Protein AF-A0A1I7SD93-F1 (afdb_monomer_lite)

Foldseek 3Di:
DFAAALCVVLPPPDQKDKDFLVSLVVVVVVPSVRVQVVFQVLQVQQCVVVVHPGGPTHSCNRNVDPFRFKMKMWGWDDDPGHIGTFKIWIKGFDFDFDAAPVRATATDGAIEGDTMDGVVPPVVSVVVRVVVVQVPDPQHPPRHDDRDDDGDGDDQDDCPDPVNVVCCVRSVPDDPD

Radius of gyration: 19.24 Å; chains: 1; bounding box: 48×37×50 Å

Organism: Bursaphelenchus xylophilus (NCBI:txid6326)

Sequence (177 aa):
MQVADEILLTLKDSPIQIFDRTRFNWILPRKNPGFEQLVNQLGVLAAKNKNLRKPLTSMTKFIDSNDENQKIFISWENGENGVIVHGFIKTSKKKLYLRDKNGLPYIENPVCFMDHFFVNGNQEKAIELIDFILQRSTDQVSDLIHSNIRADPIKRAGPDTPQGRKFTRDFGHQSIW

Secondary structure (DSSP, 8-state):
-EE-GGGTTTS-SSSEEEEEHHHHHHHGGGT-HHHHHHHHHHHHHHHHHTT-SS-S--HHHHHT---TT-EEEEEEEEETTEEEEEEEEEEEE--EEEE-TTS-EEEE--EEEEEEEEGGG-HHHHHHHHHHHHHH-SS-TTTTT-S---PPPP----TTSHHHHHHHHHHH-----

InterPro domains:
  IPR007965 Gcn5-related N-acetyltransferase (GNAT) domain, ATAT-type [PF05301] (31-140)
  IPR007965 Gcn5-related N-acetyltransferase (GNAT) domain, ATAT-type [PS51730] (1-177)
  IPR038746 Alpha-tubulin N-acetyltransferase [PTHR12327] (9-135)

pLDDT: mean 80.26, std 15.52, range [36.09, 97.38]

Structure (mmCIF, N/CA/C/O backbone):
data_AF-A0A1I7SD93-F1
#
_entry.id   AF-A0A1I7SD93-F1
#
loop_
_atom_site.group_PDB
_atom_site.id
_atom_site.type_symbol
_atom_site.label_atom_id
_atom_site.label_alt_id
_atom_site.label_comp_id
_atom_site.label_asym_id
_atom_site.label_entity_id
_atom_site.label_seq_id
_atom_site.pdbx_PDB_ins_code
_atom_site.Cartn_x
_atom_site.Cartn_y
_atom_site.Cartn_z
_atom_site.occupancy
_atom_site.B_iso_or_equiv
_atom_site.auth_seq_id
_atom_site.auth_comp_id
_atom_site.auth_asym_id
_atom_site.auth_atom_id
_atom_site.pdbx_PDB_model_num
ATOM 1 N N . MET A 1 1 ? -6.882 -4.853 14.675 1.00 89.88 1 MET A N 1
ATOM 2 C CA . MET A 1 1 ? -6.136 -4.042 15.662 1.00 89.88 1 MET A CA 1
ATOM 3 C C . MET A 1 1 ? -7.012 -2.858 16.002 1.00 89.88 1 MET A C 1
ATOM 5 O O . MET A 1 1 ? -7.384 -2.152 15.075 1.00 89.88 1 MET A O 1
ATOM 9 N N . GLN A 1 2 ? -7.376 -2.691 17.273 1.00 88.38 2 GLN A N 1
ATOM 10 C CA . GLN A 1 2 ? -8.191 -1.558 17.712 1.00 88.38 2 GLN A CA 1
ATOM 11 C C . GLN A 1 2 ? -7.348 -0.283 17.707 1.00 88.38 2 GLN A C 1
ATOM 13 O O . GLN A 1 2 ? -6.211 -0.301 18.180 1.00 88.38 2 GLN A O 1
ATOM 18 N N . VAL A 1 3 ? -7.900 0.804 17.181 1.00 86.94 3 VAL A N 1
ATOM 19 C CA . VAL A 1 3 ? -7.261 2.120 17.141 1.00 86.94 3 VAL A CA 1
ATOM 20 C C . VAL A 1 3 ? -8.287 3.196 17.488 1.00 86.94 3 VAL A C 1
ATOM 22 O O . VAL A 1 3 ? -9.482 3.003 17.279 1.00 86.94 3 VAL A O 1
ATOM 25 N N . ALA A 1 4 ? -7.825 4.313 18.047 1.00 83.06 4 ALA A N 1
ATOM 26 C CA . ALA A 1 4 ? -8.685 5.402 18.498 1.00 83.06 4 ALA A CA 1
ATOM 27 C C . ALA A 1 4 ? -9.500 6.041 17.356 1.00 83.06 4 ALA A C 1
ATOM 29 O O . ALA A 1 4 ? -9.040 6.130 16.213 1.00 83.06 4 ALA A O 1
ATOM 30 N N . ASP A 1 5 ? -10.686 6.554 17.698 1.00 78.81 5 ASP A N 1
ATOM 31 C CA . ASP A 1 5 ? -11.632 7.188 16.765 1.00 78.81 5 ASP A CA 1
ATOM 32 C C . ASP A 1 5 ? -11.090 8.438 16.066 1.00 78.81 5 ASP A C 1
ATOM 34 O O . ASP A 1 5 ? -11.581 8.819 15.008 1.00 78.81 5 ASP A O 1
ATOM 38 N N . GLU A 1 6 ? -10.037 9.071 16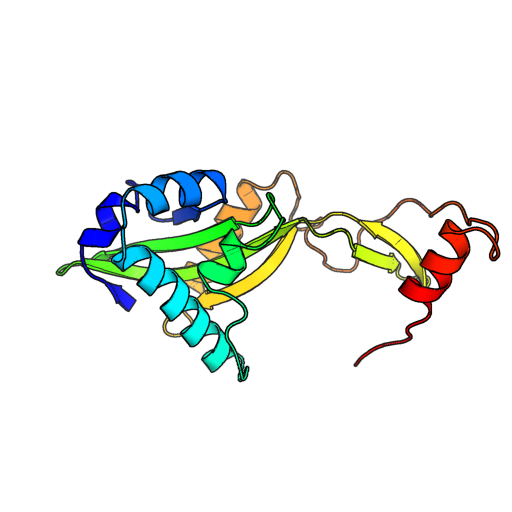.590 1.00 79.12 6 GLU A N 1
ATOM 39 C CA . GLU A 1 6 ? -9.394 10.231 15.951 1.00 79.12 6 GLU A CA 1
ATOM 40 C C . GLU A 1 6 ? -8.903 9.944 14.516 1.00 79.12 6 GLU A C 1
ATOM 42 O O . GLU A 1 6 ? -8.732 10.858 13.698 1.00 79.12 6 GLU A O 1
ATOM 47 N N . ILE A 1 7 ? -8.709 8.664 14.182 1.00 79.25 7 ILE A N 1
ATOM 48 C CA . ILE A 1 7 ? -8.316 8.214 12.847 1.00 79.25 7 ILE A CA 1
ATOM 49 C C . ILE A 1 7 ? -9.509 8.194 11.876 1.00 79.25 7 ILE A C 1
ATOM 51 O O . ILE A 1 7 ? -9.292 8.336 10.669 1.00 79.25 7 ILE A O 1
ATOM 55 N N . LEU A 1 8 ? -10.758 8.134 12.356 1.00 75.44 8 LEU A N 1
ATOM 56 C CA . LEU A 1 8 ? -11.960 8.214 11.512 1.00 75.44 8 LEU A CA 1
ATOM 57 C C . LEU A 1 8 ? -12.020 9.515 10.707 1.00 75.44 8 LEU A C 1
ATOM 59 O O . LEU A 1 8 ? -12.483 9.517 9.580 1.00 75.44 8 LEU A O 1
ATOM 63 N N . LEU A 1 9 ? -11.460 10.624 11.199 1.00 73.94 9 LEU A N 1
ATOM 64 C CA . LEU A 1 9 ? -11.384 11.861 10.402 1.00 73.94 9 LEU A CA 1
ATOM 65 C C . LEU A 1 9 ? -10.533 11.700 9.126 1.00 73.94 9 LEU A C 1
ATOM 67 O O . LEU A 1 9 ? -10.642 12.486 8.182 1.00 73.94 9 LEU A O 1
ATOM 71 N N . THR A 1 10 ? -9.660 10.693 9.103 1.00 77.06 10 THR A N 1
ATOM 72 C CA . THR A 1 10 ? -8.774 10.362 7.982 1.00 77.06 10 THR A CA 1
ATOM 73 C C . THR A 1 10 ? -9.352 9.248 7.098 1.00 77.06 10 THR A C 1
ATOM 75 O O . THR A 1 10 ? -9.125 9.238 5.877 1.00 77.06 10 THR A O 1
ATOM 78 N N . LEU A 1 11 ? -10.111 8.331 7.703 1.00 77.75 11 LEU A N 1
ATOM 79 C CA . LEU A 1 11 ? -10.797 7.215 7.056 1.00 77.75 11 LEU A CA 1
ATOM 80 C C . LEU A 1 11 ? -12.229 7.636 6.672 1.00 77.75 11 LEU A C 1
ATOM 82 O O . LEU A 1 11 ? -13.071 7.881 7.515 1.00 77.75 11 LEU A O 1
ATOM 86 N N . LYS A 1 12 ? -12.516 7.751 5.376 1.00 71.62 12 LYS A N 1
ATOM 87 C CA . LYS A 1 12 ? -13.861 8.068 4.847 1.00 71.62 12 LYS A CA 1
ATOM 88 C C . LYS A 1 12 ? -14.778 6.848 4.924 1.00 71.62 12 LYS A C 1
ATOM 90 O O . LYS A 1 12 ? -14.259 5.770 5.137 1.00 71.62 12 LYS A O 1
ATOM 95 N N . ASP A 1 13 ? -16.061 6.985 4.579 1.00 69.06 13 ASP A N 1
ATOM 96 C CA . ASP A 1 13 ? -17.139 5.962 4.613 1.00 69.06 13 ASP A CA 1
ATOM 97 C C . ASP A 1 13 ? -16.943 4.680 3.753 1.00 69.06 13 ASP A C 1
ATOM 99 O O . ASP A 1 13 ? -17.905 4.049 3.323 1.00 69.06 13 ASP A O 1
ATOM 103 N N . SER A 1 14 ? -15.706 4.286 3.450 1.00 79.31 14 SER A N 1
ATOM 104 C CA . SER A 1 14 ? -15.345 3.082 2.705 1.00 79.31 14 SER A CA 1
ATOM 105 C C . SER A 1 14 ? -14.453 2.177 3.563 1.00 79.31 14 SER A C 1
ATOM 107 O O . SER A 1 14 ? -13.432 2.660 4.067 1.00 79.31 14 SER A O 1
ATOM 109 N N . PRO A 1 15 ? -14.745 0.862 3.643 1.00 86.31 15 PRO A N 1
ATOM 110 C CA . PRO A 1 15 ? -13.988 -0.108 4.450 1.00 86.31 15 PRO A CA 1
ATOM 111 C C . PRO A 1 15 ? -12.543 -0.299 3.968 1.00 86.31 15 PRO A C 1
ATOM 113 O O . PRO A 1 15 ? -11.678 -0.809 4.678 1.00 86.31 15 PRO A O 1
ATOM 116 N N . ILE A 1 16 ? -12.250 0.144 2.745 1.00 91.94 16 ILE A N 1
ATOM 117 C CA . ILE A 1 16 ? -10.895 0.205 2.211 1.00 91.94 16 ILE A CA 1
ATOM 118 C C . ILE A 1 16 ? -10.528 1.657 1.961 1.00 91.94 16 ILE A C 1
ATOM 120 O O . ILE A 1 16 ? -11.223 2.382 1.236 1.00 91.94 16 ILE A O 1
ATOM 124 N N . GLN A 1 17 ? -9.389 2.069 2.517 1.00 90.62 17 GLN A N 1
ATOM 125 C CA . GLN A 1 17 ? -8.850 3.396 2.312 1.00 90.62 17 GLN A CA 1
ATOM 126 C C . GLN A 1 17 ? -7.518 3.402 1.568 1.00 90.62 17 GLN A C 1
ATOM 128 O O . GLN A 1 17 ? -6.568 2.733 1.953 1.00 90.62 17 GLN A O 1
ATOM 133 N N . ILE A 1 18 ? -7.460 4.207 0.503 1.00 90.50 18 ILE A N 1
ATOM 134 C CA . ILE A 1 18 ? -6.268 4.430 -0.314 1.00 90.50 18 ILE A CA 1
ATOM 135 C C . ILE A 1 18 ? -5.599 5.730 0.118 1.00 90.50 18 ILE A C 1
ATOM 137 O O . ILE A 1 18 ? -6.250 6.782 0.154 1.00 90.50 18 ILE A O 1
ATOM 141 N N . PHE A 1 19 ? -4.301 5.656 0.367 1.00 89.12 19 PHE A N 1
ATOM 142 C CA . PHE A 1 19 ? -3.448 6.794 0.654 1.00 89.12 19 PHE A CA 1
ATOM 143 C C . PHE A 1 19 ? -2.301 6.855 -0.344 1.00 89.12 19 PHE A C 1
ATOM 145 O O . PHE A 1 19 ? -1.474 5.950 -0.421 1.00 89.12 19 PHE A O 1
ATOM 152 N N . ASP A 1 20 ? -2.269 7.935 -1.107 1.00 87.88 20 ASP A N 1
ATOM 153 C CA . ASP A 1 20 ? -1.180 8.341 -1.982 1.00 87.88 20 ASP A CA 1
ATOM 154 C C . ASP A 1 20 ? -0.536 9.622 -1.434 1.00 87.88 20 ASP A C 1
ATOM 156 O O . ASP A 1 20 ? -0.992 10.213 -0.448 1.00 87.88 20 ASP A O 1
ATOM 160 N N . ARG A 1 21 ? 0.550 10.066 -2.068 1.00 80.94 21 ARG A N 1
ATOM 161 C CA . ARG A 1 21 ? 1.304 11.241 -1.617 1.00 80.94 21 ARG A CA 1
ATOM 162 C C . ARG A 1 21 ? 0.441 12.502 -1.500 1.00 80.94 21 ARG A C 1
ATOM 164 O O . ARG A 1 21 ? 0.602 13.252 -0.540 1.00 80.94 21 ARG A O 1
ATOM 171 N N . THR A 1 22 ? -0.480 12.737 -2.433 1.00 79.56 22 THR A N 1
ATOM 172 C CA . THR A 1 22 ? -1.370 13.911 -2.406 1.00 79.56 22 THR A CA 1
ATOM 173 C C . THR A 1 22 ? -2.287 13.874 -1.190 1.00 79.56 22 THR A C 1
ATOM 175 O O . THR A 1 22 ? -2.428 14.881 -0.492 1.00 79.56 22 THR A O 1
ATOM 178 N N . ARG A 1 23 ? -2.848 12.708 -0.865 1.00 77.50 23 ARG A N 1
ATOM 179 C CA . ARG A 1 23 ? -3.678 12.542 0.326 1.00 77.50 23 ARG A CA 1
ATOM 180 C C . ARG A 1 23 ? -2.877 12.662 1.620 1.00 77.50 23 ARG A C 1
ATOM 182 O O . ARG A 1 23 ? -3.353 13.296 2.559 1.00 77.50 23 ARG A O 1
ATOM 189 N N . PHE A 1 24 ? -1.654 12.136 1.671 1.00 75.56 24 PHE A N 1
ATOM 190 C CA . PHE A 1 24 ? -0.765 12.327 2.823 1.00 75.56 24 PHE A CA 1
ATOM 191 C C . PHE A 1 24 ? -0.396 13.800 3.029 1.00 75.56 24 PHE A C 1
ATOM 193 O O . PHE A 1 24 ? -0.483 14.294 4.152 1.00 75.56 24 PHE A O 1
ATOM 200 N N . ASN A 1 25 ? -0.096 14.533 1.955 1.00 72.06 25 ASN A N 1
ATOM 201 C CA . ASN A 1 25 ? 0.153 15.976 2.005 1.00 72.06 25 ASN A CA 1
ATOM 202 C C . ASN A 1 25 ? -1.053 16.786 2.500 1.00 72.06 25 ASN A C 1
ATOM 204 O O . ASN A 1 25 ? -0.876 17.916 2.929 1.00 72.06 25 ASN A O 1
ATOM 208 N N . TRP A 1 26 ? -2.271 16.245 2.449 1.00 69.56 26 TRP A N 1
ATOM 209 C CA . TRP A 1 26 ? -3.461 16.884 3.019 1.00 69.56 26 TRP A CA 1
ATOM 210 C C . TRP A 1 26 ? -3.652 16.556 4.509 1.00 69.56 26 TRP A C 1
ATOM 212 O O . TRP A 1 26 ? -4.178 17.369 5.269 1.00 69.56 26 TRP A O 1
ATOM 222 N N . ILE A 1 27 ? -3.208 15.372 4.939 1.00 69.06 27 ILE A N 1
ATOM 223 C CA . ILE A 1 27 ? -3.307 14.902 6.328 1.00 69.06 27 ILE A CA 1
ATOM 224 C C . ILE A 1 27 ? -2.204 15.527 7.201 1.00 69.06 27 ILE A C 1
ATOM 226 O O . ILE A 1 27 ? -2.472 15.957 8.321 1.00 69.06 27 ILE A O 1
ATOM 230 N N . LEU A 1 28 ? -0.976 15.628 6.684 1.00 66.25 28 LEU A N 1
ATOM 231 C CA . LEU A 1 28 ? 0.198 16.101 7.432 1.00 66.25 28 LEU A CA 1
ATOM 232 C C . LEU A 1 28 ? 0.098 17.557 7.929 1.00 66.25 28 LEU A C 1
ATOM 234 O O . LEU A 1 28 ? 0.379 17.781 9.108 1.00 66.25 28 LEU A O 1
ATOM 238 N N . PRO A 1 29 ? -0.355 18.549 7.131 1.00 60.56 29 PRO A N 1
ATOM 239 C CA . PRO A 1 29 ? -0.512 19.928 7.599 1.00 60.56 29 PRO A CA 1
ATOM 240 C C . PRO A 1 29 ? -1.519 20.056 8.740 1.00 60.56 29 PRO A C 1
ATOM 242 O O . PRO A 1 29 ? -1.462 21.011 9.509 1.00 60.56 29 PRO A O 1
ATOM 245 N N . ARG A 1 30 ? -2.434 19.087 8.868 1.00 62.38 30 ARG A N 1
ATOM 246 C CA . ARG A 1 30 ? -3.431 19.055 9.938 1.00 62.38 30 ARG A CA 1
ATOM 247 C C . ARG A 1 30 ? -2.956 18.357 11.204 1.00 62.38 30 ARG A C 1
ATOM 249 O O . ARG A 1 30 ? -3.740 18.291 12.141 1.00 62.38 30 ARG A O 1
ATOM 256 N N . LYS A 1 31 ? -1.709 17.860 11.238 1.00 62.72 31 LYS A N 1
ATOM 257 C CA . LYS A 1 31 ? -1.136 17.100 12.357 1.00 62.72 31 LYS A CA 1
ATOM 258 C C . LYS A 1 31 ? -2.136 16.059 12.874 1.00 62.72 31 LYS A C 1
ATOM 260 O O . LYS A 1 31 ? -2.649 16.212 13.974 1.00 62.72 31 LYS A O 1
ATOM 265 N N . ASN A 1 32 ? -2.433 15.020 12.089 1.00 73.94 32 ASN A N 1
ATOM 266 C CA . ASN A 1 32 ? -3.127 13.840 12.617 1.00 73.94 32 ASN A CA 1
ATOM 267 C C . ASN A 1 32 ? -2.075 12.820 13.111 1.00 73.94 32 ASN A C 1
ATOM 269 O O . ASN A 1 32 ? -1.653 11.964 12.326 1.00 73.94 32 ASN A O 1
ATOM 273 N N . PRO A 1 33 ? -1.588 12.928 14.368 1.00 76.31 33 PRO A N 1
ATOM 274 C CA . PRO A 1 33 ? -0.561 12.034 14.896 1.00 76.31 33 PRO A CA 1
ATOM 275 C C . PRO A 1 33 ? -1.047 10.586 14.972 1.00 76.31 33 PRO A C 1
ATOM 277 O O . PRO A 1 33 ? -0.241 9.679 14.769 1.00 76.31 33 PRO A O 1
ATOM 280 N N . GLY A 1 34 ? -2.346 10.360 15.197 1.00 83.12 34 GLY A N 1
ATOM 281 C CA . GLY A 1 34 ? -2.933 9.022 15.251 1.00 83.12 34 GLY A CA 1
ATOM 282 C C . GLY A 1 34 ? -2.714 8.248 13.954 1.00 83.12 34 GLY A C 1
ATOM 283 O O . GLY A 1 34 ? -2.320 7.082 13.970 1.00 83.12 34 GLY A O 1
ATOM 284 N N . PHE A 1 35 ? -2.860 8.912 12.805 1.00 84.31 35 PHE A N 1
ATOM 285 C CA . PHE A 1 35 ? -2.648 8.260 11.516 1.00 84.31 35 PHE A CA 1
ATOM 286 C C . PHE A 1 35 ? -1.172 7.959 11.210 1.00 84.31 35 PHE A C 1
ATOM 288 O O . PHE A 1 35 ? -0.848 6.880 10.708 1.00 84.31 35 PHE A O 1
ATOM 295 N N . GLU A 1 36 ? -0.256 8.873 11.540 1.00 87.44 36 GLU A N 1
ATOM 296 C CA . GLU A 1 36 ? 1.183 8.602 11.419 1.00 87.44 36 GLU A CA 1
ATOM 297 C C . GLU A 1 36 ? 1.599 7.414 12.300 1.00 87.44 36 GLU A C 1
ATOM 299 O O . GLU A 1 36 ? 2.307 6.509 11.844 1.00 87.44 36 GLU A O 1
ATOM 304 N N . GLN A 1 37 ? 1.125 7.388 13.549 1.00 90.00 37 GLN A N 1
ATOM 305 C CA . GLN A 1 37 ? 1.367 6.282 14.471 1.00 90.00 37 GLN A CA 1
ATOM 306 C C . GLN A 1 37 ? 0.815 4.968 13.919 1.00 90.00 37 GLN A C 1
ATOM 308 O O . GLN A 1 37 ? 1.527 3.965 13.965 1.00 90.00 37 GLN A O 1
ATOM 313 N N . LEU A 1 38 ? -0.382 4.974 13.325 1.00 91.75 38 LEU A N 1
ATOM 314 C CA . LEU A 1 38 ? -0.964 3.800 12.678 1.00 91.75 38 LEU A CA 1
ATOM 315 C C . LEU A 1 38 ? -0.057 3.244 11.570 1.00 91.75 38 LEU A C 1
ATOM 317 O O . LEU A 1 38 ? 0.284 2.061 11.596 1.00 91.75 38 LEU A O 1
ATOM 321 N N . VAL A 1 39 ? 0.379 4.075 10.617 1.00 92.56 39 VAL A N 1
ATOM 322 C CA . VAL A 1 39 ? 1.250 3.625 9.511 1.00 92.56 39 VAL A CA 1
ATOM 323 C C . VAL A 1 39 ? 2.578 3.079 10.042 1.00 92.56 39 VAL A C 1
ATOM 325 O O . VAL A 1 39 ? 3.053 2.033 9.589 1.00 92.56 39 VAL A O 1
ATOM 328 N N . ASN A 1 40 ? 3.171 3.752 11.029 1.00 94.50 40 ASN A N 1
ATOM 329 C CA . ASN A 1 40 ? 4.422 3.316 11.645 1.00 94.50 40 ASN A CA 1
ATOM 330 C C . ASN A 1 40 ? 4.256 1.989 12.406 1.00 94.50 40 ASN A C 1
ATOM 332 O O . ASN A 1 40 ? 5.097 1.098 12.270 1.00 94.50 40 ASN A O 1
ATOM 336 N N . GLN A 1 41 ? 3.165 1.819 13.158 1.00 95.31 41 GLN A N 1
ATOM 337 C CA . GLN A 1 41 ? 2.849 0.573 13.860 1.00 95.31 41 GLN A CA 1
ATOM 338 C C . GLN A 1 41 ? 2.630 -0.582 12.884 1.00 95.31 41 GLN A C 1
ATOM 340 O O . GLN A 1 41 ? 3.231 -1.642 13.055 1.00 95.31 41 GLN A O 1
ATOM 345 N N . LEU A 1 42 ? 1.845 -0.371 11.825 1.00 95.75 42 LEU A N 1
ATOM 346 C CA . LEU A 1 42 ? 1.639 -1.362 10.768 1.00 95.75 42 LEU A CA 1
ATOM 347 C C . LEU A 1 42 ? 2.969 -1.786 10.129 1.00 95.75 42 LEU A C 1
ATOM 349 O O . LEU A 1 42 ? 3.211 -2.977 9.943 1.00 95.75 42 LEU A O 1
ATOM 353 N N . GLY A 1 43 ? 3.871 -0.838 9.868 1.00 96.75 43 GLY A N 1
ATOM 354 C CA . GLY A 1 43 ? 5.213 -1.125 9.363 1.00 96.75 43 GLY A CA 1
ATOM 355 C C . GLY A 1 43 ? 6.081 -1.948 10.322 1.00 96.75 43 GLY A C 1
ATOM 356 O O . GLY A 1 43 ? 6.791 -2.860 9.892 1.00 96.75 43 GLY A O 1
ATOM 357 N N . VAL A 1 44 ? 6.018 -1.662 11.627 1.00 97.38 44 VAL A N 1
ATOM 358 C CA . VAL A 1 44 ? 6.704 -2.452 12.665 1.00 97.38 44 VAL A CA 1
ATOM 359 C C . VAL A 1 44 ? 6.146 -3.869 12.734 1.00 97.38 44 VAL A C 1
ATOM 361 O O . VAL A 1 44 ? 6.922 -4.825 12.769 1.00 97.38 44 VAL A O 1
ATOM 364 N N . LEU A 1 45 ? 4.823 -4.018 12.717 1.00 96.50 45 LEU A N 1
ATOM 365 C CA . LEU A 1 45 ? 4.160 -5.319 12.714 1.00 96.50 45 LEU A CA 1
ATOM 366 C C . LEU A 1 45 ? 4.518 -6.130 11.456 1.00 96.50 45 LEU A C 1
ATOM 368 O O . LEU A 1 45 ? 4.872 -7.304 11.562 1.00 96.50 45 LEU A O 1
ATOM 372 N N . ALA A 1 46 ? 4.54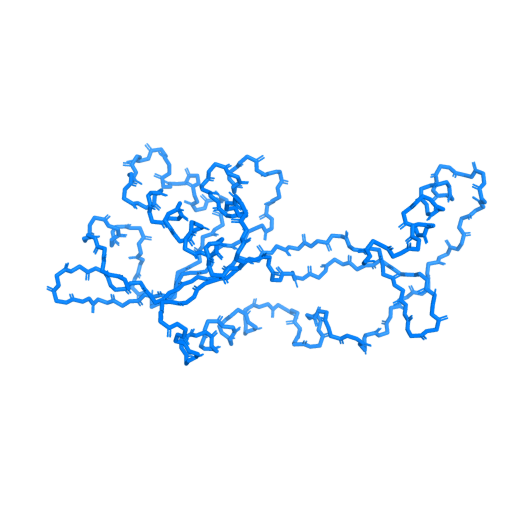2 -5.489 10.284 1.00 96.25 46 ALA A N 1
ATOM 373 C CA . ALA A 1 46 ? 4.970 -6.109 9.031 1.00 96.25 46 ALA A CA 1
ATOM 374 C C . ALA A 1 46 ? 6.418 -6.612 9.083 1.00 96.25 46 ALA A C 1
ATOM 376 O O . ALA A 1 46 ? 6.695 -7.726 8.636 1.00 96.25 46 ALA A O 1
ATOM 377 N N . ALA A 1 47 ? 7.343 -5.818 9.633 1.00 96.56 47 ALA A N 1
ATOM 378 C CA . ALA A 1 47 ? 8.738 -6.229 9.780 1.00 96.56 47 ALA A CA 1
ATOM 379 C C . ALA A 1 47 ? 8.908 -7.381 10.767 1.00 96.56 47 ALA A C 1
ATOM 381 O O . ALA A 1 47 ? 9.650 -8.312 10.461 1.00 96.56 47 ALA A O 1
ATOM 382 N N . LYS A 1 48 ? 8.202 -7.352 11.904 1.00 96.19 48 LYS A N 1
ATOM 383 C CA . LYS A 1 48 ? 8.217 -8.454 12.874 1.00 96.19 48 LYS A CA 1
ATOM 384 C C . LYS A 1 48 ? 7.739 -9.759 12.235 1.00 96.19 48 LYS A C 1
ATOM 386 O O . LYS A 1 48 ? 8.451 -10.751 12.320 1.00 96.19 48 LYS A O 1
ATOM 391 N N . ASN A 1 49 ? 6.619 -9.737 11.507 1.00 93.31 49 ASN A N 1
ATOM 392 C CA . ASN A 1 49 ? 6.110 -10.925 10.808 1.00 93.31 49 ASN A CA 1
ATOM 393 C C . ASN A 1 49 ? 7.073 -11.480 9.748 1.00 93.31 49 ASN A C 1
ATOM 395 O O . ASN A 1 49 ? 7.066 -12.677 9.487 1.00 93.31 49 ASN A O 1
ATOM 399 N N . LYS A 1 50 ? 7.895 -10.623 9.131 1.00 92.75 50 LYS A N 1
ATOM 400 C CA . LYS A 1 50 ? 8.890 -11.014 8.118 1.00 92.75 50 LYS A CA 1
ATOM 401 C C . LYS A 1 50 ? 10.302 -11.222 8.689 1.00 92.75 50 LYS A C 1
ATOM 403 O O . LYS A 1 50 ? 11.241 -11.365 7.913 1.00 92.75 50 LYS A O 1
ATOM 408 N N . ASN A 1 51 ? 10.480 -11.197 10.016 1.00 94.69 51 ASN A N 1
ATOM 409 C CA . ASN A 1 51 ? 11.787 -11.261 10.690 1.00 94.69 51 ASN A CA 1
ATOM 410 C C . ASN A 1 51 ? 12.816 -10.229 10.178 1.00 94.69 51 ASN A C 1
ATOM 412 O O . ASN A 1 51 ? 14.020 -10.484 10.116 1.00 94.69 51 ASN A O 1
ATOM 416 N N . LEU A 1 52 ? 12.351 -9.034 9.811 1.00 94.25 52 LEU A N 1
ATOM 417 C CA . LEU A 1 52 ? 13.207 -7.946 9.349 1.00 94.25 52 LEU A CA 1
ATOM 418 C C . LEU A 1 52 ? 13.702 -7.106 10.528 1.00 94.25 52 LEU A C 1
ATOM 420 O O . LEU A 1 52 ? 12.937 -6.727 11.411 1.00 94.25 52 LEU A O 1
ATOM 424 N N . ARG A 1 53 ? 14.983 -6.714 10.494 1.00 93.94 53 ARG A N 1
ATOM 425 C CA . ARG A 1 53 ? 15.589 -5.847 11.527 1.00 93.94 53 ARG A CA 1
ATOM 426 C C . ARG A 1 53 ? 14.977 -4.445 11.585 1.00 93.94 53 ARG A C 1
ATOM 428 O O . ARG A 1 53 ? 15.052 -3.789 12.618 1.00 93.94 53 ARG A O 1
ATOM 435 N N . LYS A 1 54 ? 14.447 -3.947 10.463 1.00 94.88 54 LYS A N 1
ATOM 436 C CA . LYS A 1 54 ? 13.863 -2.605 10.343 1.00 94.88 54 LYS A CA 1
ATOM 437 C C . LYS A 1 54 ? 12.591 -2.645 9.483 1.00 94.88 54 LYS A C 1
ATOM 439 O O . LYS A 1 54 ? 12.589 -3.353 8.475 1.00 94.88 54 LYS A O 1
ATOM 444 N N . PRO A 1 55 ? 11.559 -1.844 9.810 1.00 96.12 55 PRO A N 1
ATOM 445 C CA . PRO A 1 55 ? 10.369 -1.659 8.975 1.00 96.12 55 PRO A CA 1
ATOM 446 C C . PRO A 1 55 ? 10.712 -1.234 7.549 1.00 96.12 55 PRO A C 1
ATOM 448 O O . PRO A 1 55 ? 11.488 -0.294 7.360 1.00 96.12 55 PRO A O 1
ATOM 451 N N . LEU A 1 56 ? 10.112 -1.873 6.541 1.00 94.56 56 LEU A N 1
ATOM 452 C CA . LEU A 1 56 ? 10.166 -1.392 5.152 1.00 94.56 56 LEU A CA 1
ATOM 453 C C . LEU A 1 56 ? 9.198 -0.228 4.917 1.00 94.56 56 LEU A C 1
ATOM 455 O O . LEU A 1 56 ? 9.402 0.576 4.006 1.00 94.56 56 LEU A O 1
ATOM 459 N N . THR A 1 57 ? 8.158 -0.136 5.740 1.00 94.31 5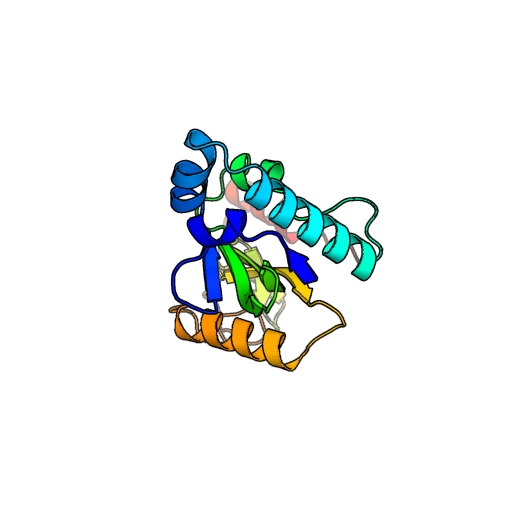7 THR A N 1
ATOM 460 C CA . THR A 1 57 ? 7.114 0.883 5.662 1.00 94.31 57 THR A CA 1
ATOM 461 C C . THR A 1 57 ? 7.148 1.743 6.918 1.00 94.31 57 THR A C 1
ATOM 463 O O . THR A 1 57 ? 7.184 1.230 8.031 1.00 94.31 57 THR A O 1
ATOM 466 N N . SER A 1 58 ? 7.191 3.054 6.725 1.00 93.31 58 SER A N 1
ATOM 467 C CA . SER A 1 58 ? 6.975 4.073 7.749 1.00 93.31 58 SER A CA 1
ATOM 468 C C . SER A 1 58 ? 6.464 5.329 7.055 1.00 93.31 58 SER A C 1
ATOM 470 O O . SER A 1 58 ? 6.655 5.482 5.843 1.00 93.31 58 SER A O 1
ATOM 472 N N . MET A 1 59 ? 5.841 6.226 7.813 1.00 89.38 59 MET A N 1
ATOM 473 C CA . MET A 1 59 ? 5.320 7.486 7.291 1.00 89.38 59 MET A CA 1
ATOM 474 C C . MET A 1 59 ? 6.432 8.311 6.630 1.00 89.38 59 MET A C 1
ATOM 476 O O . MET A 1 59 ? 6.331 8.680 5.463 1.00 89.38 59 MET A O 1
ATOM 480 N N . THR A 1 60 ? 7.555 8.480 7.333 1.00 88.88 60 THR A N 1
ATOM 481 C CA . THR A 1 60 ? 8.751 9.177 6.837 1.00 88.88 60 THR A CA 1
ATOM 482 C C . THR A 1 60 ? 9.269 8.573 5.531 1.00 88.88 60 THR A C 1
ATOM 484 O O . THR A 1 60 ? 9.427 9.283 4.548 1.00 88.88 60 THR A O 1
ATOM 487 N N . LYS A 1 61 ? 9.445 7.242 5.459 1.0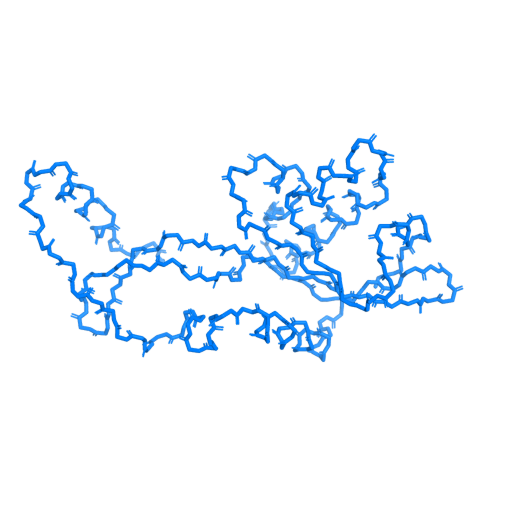0 90.62 61 LYS A N 1
ATOM 488 C CA . LYS A 1 61 ? 9.939 6.574 4.239 1.00 90.62 61 LYS A CA 1
ATOM 489 C C . LYS A 1 61 ? 9.003 6.734 3.048 1.00 90.62 61 LYS A C 1
ATOM 491 O O . LYS A 1 61 ? 9.469 6.723 1.913 1.00 90.62 61 LYS A O 1
ATOM 496 N N . PHE A 1 62 ? 7.700 6.805 3.301 1.00 88.88 62 PHE A N 1
ATOM 497 C CA . PHE A 1 62 ? 6.708 6.999 2.256 1.00 88.88 62 PHE A CA 1
ATOM 498 C C . PHE A 1 62 ? 6.784 8.427 1.696 1.00 88.88 62 PHE A C 1
ATOM 500 O O . PHE A 1 62 ? 6.894 8.601 0.483 1.00 88.88 62 PHE A O 1
ATOM 507 N N . ILE A 1 63 ? 6.796 9.435 2.576 1.00 84.75 63 ILE A N 1
ATOM 508 C CA . ILE A 1 63 ? 6.826 10.864 2.213 1.00 84.75 63 ILE A CA 1
ATOM 509 C C . ILE A 1 63 ? 8.146 11.251 1.542 1.00 84.75 63 ILE A C 1
ATOM 511 O O . ILE A 1 63 ? 8.136 11.920 0.508 1.00 84.75 63 ILE A O 1
ATOM 515 N N . ASP A 1 64 ? 9.266 10.802 2.109 1.00 85.62 64 ASP A N 1
ATOM 516 C CA . ASP A 1 64 ? 10.610 11.127 1.624 1.00 85.62 64 ASP A CA 1
ATOM 517 C C . ASP A 1 64 ? 10.939 10.413 0.307 1.00 85.62 64 ASP A C 1
ATOM 519 O O . ASP A 1 64 ? 11.934 10.721 -0.351 1.00 85.62 64 ASP A O 1
ATOM 523 N N . SER A 1 65 ? 10.119 9.442 -0.109 1.00 83.50 65 SER A N 1
ATOM 524 C CA . SER A 1 65 ? 10.297 8.809 -1.408 1.00 83.50 65 SER A CA 1
ATOM 525 C C . SER A 1 65 ? 9.921 9.778 -2.536 1.00 83.50 65 SER A C 1
ATOM 527 O O . SER A 1 65 ? 8.848 10.375 -2.541 1.00 83.50 65 SER A O 1
ATOM 529 N N . ASN A 1 66 ? 10.768 9.893 -3.562 1.00 81.88 66 ASN A N 1
ATOM 530 C CA . ASN A 1 66 ? 10.444 10.620 -4.804 1.00 81.88 66 ASN A CA 1
ATOM 531 C C . ASN A 1 66 ? 9.508 9.823 -5.732 1.00 81.88 66 ASN A C 1
ATOM 533 O O . ASN A 1 66 ? 9.498 10.018 -6.943 1.00 81.88 66 ASN A O 1
ATOM 537 N N . ASP A 1 67 ? 8.764 8.871 -5.177 1.00 85.88 67 ASP A N 1
ATOM 538 C CA . ASP A 1 67 ? 7.944 7.938 -5.926 1.00 85.88 67 ASP A CA 1
ATOM 539 C C . ASP A 1 67 ? 6.468 8.288 -5.747 1.00 85.88 67 ASP A C 1
ATOM 541 O O . ASP A 1 67 ? 5.814 7.909 -4.778 1.00 85.88 67 ASP A O 1
ATOM 545 N N . GLU A 1 68 ? 5.942 9.034 -6.711 1.00 85.50 68 GLU A N 1
ATOM 546 C CA . GLU A 1 68 ? 4.547 9.483 -6.730 1.00 85.50 68 GLU A CA 1
ATOM 547 C C . GLU A 1 68 ? 3.552 8.334 -6.944 1.00 85.50 68 GLU A C 1
ATOM 549 O O . GLU A 1 68 ? 2.361 8.490 -6.686 1.00 85.50 68 GLU A O 1
ATOM 554 N N . ASN A 1 69 ? 4.033 7.160 -7.370 1.00 87.25 69 ASN A N 1
ATOM 555 C CA . ASN A 1 69 ? 3.194 5.992 -7.616 1.00 87.25 69 ASN A CA 1
ATOM 556 C C . ASN A 1 69 ? 2.986 5.134 -6.364 1.00 87.25 69 ASN A C 1
ATOM 558 O O . ASN A 1 69 ? 2.270 4.129 -6.441 1.00 87.25 69 ASN A O 1
ATOM 562 N N . GLN A 1 70 ? 3.609 5.477 -5.228 1.00 90.06 70 GLN A N 1
ATOM 563 C CA . GLN A 1 70 ? 3.388 4.729 -3.995 1.00 90.06 70 GLN A CA 1
ATOM 564 C C . GLN A 1 70 ? 1.966 4.921 -3.487 1.00 90.06 70 GLN A C 1
ATOM 566 O O . GLN A 1 70 ? 1.439 6.033 -3.442 1.00 90.06 70 GLN A O 1
ATOM 571 N N . LYS A 1 71 ? 1.359 3.815 -3.062 1.00 92.44 71 LYS A N 1
ATOM 572 C CA . LYS A 1 71 ? 0.044 3.802 -2.426 1.00 92.44 71 LYS A CA 1
ATOM 573 C C . LYS A 1 71 ? 0.065 2.870 -1.225 1.00 92.44 71 LYS A C 1
ATOM 575 O O . LYS A 1 71 ? 0.695 1.814 -1.275 1.00 92.44 71 LYS A O 1
ATOM 580 N N . ILE A 1 72 ? -0.627 3.254 -0.160 1.00 93.75 72 ILE A N 1
ATOM 581 C CA . ILE A 1 72 ? -0.953 2.386 0.973 1.00 93.75 72 ILE A CA 1
ATOM 582 C C . ILE A 1 72 ? -2.462 2.178 0.973 1.00 93.75 72 ILE A C 1
ATOM 584 O O . ILE A 1 72 ? -3.231 3.136 1.009 1.00 93.75 72 ILE A O 1
ATOM 588 N N . PHE A 1 73 ? -2.871 0.920 0.936 1.00 94.38 73 PHE A N 1
ATOM 589 C CA . PHE A 1 73 ? -4.248 0.483 1.078 1.00 94.38 73 PHE A CA 1
ATOM 590 C C . PHE A 1 73 ? -4.423 -0.050 2.493 1.00 94.38 73 PHE A C 1
ATOM 592 O O . PHE A 1 73 ? -3.646 -0.906 2.907 1.00 94.38 73 PHE A O 1
ATOM 599 N N . ILE A 1 74 ? -5.409 0.452 3.229 1.00 94.56 74 ILE A N 1
ATOM 600 C CA . ILE A 1 74 ? -5.728 0.020 4.594 1.00 94.56 74 ILE A CA 1
ATOM 601 C C . ILE A 1 74 ? -7.151 -0.528 4.600 1.00 94.56 74 ILE A C 1
ATOM 603 O O . ILE A 1 74 ? -8.071 0.170 4.175 1.00 94.56 74 ILE A O 1
ATOM 607 N N . SER A 1 75 ? -7.316 -1.759 5.082 1.00 95.19 75 SER A N 1
ATOM 608 C CA . SER A 1 75 ? -8.623 -2.378 5.327 1.00 95.19 75 SER A CA 1
ATOM 609 C C . SER A 1 75 ? -9.016 -2.155 6.785 1.00 95.19 75 SER A C 1
ATOM 611 O O . SER A 1 75 ? -8.211 -2.413 7.691 1.00 95.19 75 SER A O 1
ATOM 613 N N . TRP A 1 76 ? -10.225 -1.649 7.010 1.00 94.44 76 TRP A N 1
ATOM 614 C CA . TRP A 1 76 ? -10.721 -1.280 8.329 1.00 94.44 76 TRP A CA 1
ATOM 615 C C . TRP A 1 76 ? -12.255 -1.350 8.416 1.00 94.44 76 TRP A C 1
ATOM 617 O O . TRP A 1 76 ? -12.944 -1.338 7.397 1.00 94.44 76 TRP A O 1
ATOM 627 N N . GLU A 1 77 ? -12.779 -1.379 9.638 1.00 92.06 77 GLU A N 1
ATOM 628 C CA . GLU A 1 77 ? -14.211 -1.290 9.945 1.00 92.06 77 GLU A CA 1
ATOM 629 C C . GLU A 1 77 ? -14.461 -0.511 11.249 1.00 92.06 77 GLU A C 1
ATOM 631 O O . GLU A 1 77 ? -13.546 -0.306 12.056 1.00 92.06 77 GLU A O 1
ATOM 636 N N . ASN A 1 78 ? -15.704 -0.073 11.460 1.00 89.56 78 ASN A N 1
ATOM 637 C CA . ASN A 1 78 ? -16.121 0.508 12.736 1.00 89.56 78 ASN A CA 1
ATOM 638 C C . ASN A 1 78 ? -16.190 -0.595 13.800 1.00 89.56 78 ASN A C 1
ATOM 640 O O . ASN A 1 78 ? -16.861 -1.605 13.600 1.00 89.56 78 ASN A O 1
ATOM 644 N N . GLY A 1 79 ? -15.520 -0.389 14.930 1.00 86.31 79 GLY A N 1
ATOM 645 C CA . GLY A 1 79 ? -15.650 -1.217 16.126 1.00 86.31 79 GLY A CA 1
ATOM 646 C C . GLY A 1 79 ? -16.445 -0.507 17.221 1.00 86.31 79 GLY A C 1
ATOM 647 O O . GLY A 1 79 ? -16.752 0.676 17.119 1.00 86.31 79 GLY A O 1
ATOM 648 N N . GLU A 1 80 ? -16.740 -1.217 18.311 1.00 83.25 80 GLU A N 1
ATOM 649 C CA . GLU A 1 80 ? -17.506 -0.664 19.443 1.00 83.25 80 GLU A CA 1
ATOM 650 C C . GLU A 1 80 ? -16.800 0.509 20.148 1.00 83.25 80 GLU A C 1
ATOM 652 O O . GLU A 1 80 ? -17.463 1.394 20.677 1.00 83.25 80 GLU A O 1
ATOM 657 N N . ASN A 1 81 ? -15.461 0.528 20.143 1.00 82.62 81 ASN A N 1
ATOM 658 C CA . ASN A 1 81 ? -14.628 1.509 20.855 1.00 82.62 81 ASN A CA 1
ATOM 659 C C . ASN A 1 81 ? -13.562 2.138 19.942 1.00 82.62 81 ASN A C 1
ATOM 661 O O . ASN A 1 81 ? -12.393 2.242 20.336 1.00 82.62 81 ASN A O 1
ATOM 665 N N . GLY A 1 82 ? -13.876 2.392 18.671 1.00 85.44 82 GLY A N 1
ATOM 666 C CA . GLY A 1 82 ? -12.862 2.867 17.731 1.00 85.44 82 GLY A CA 1
ATOM 667 C C . GLY A 1 82 ? -12.948 2.296 16.326 1.00 85.44 82 GLY A C 1
ATOM 668 O O . GLY A 1 82 ? -13.938 1.718 15.887 1.00 85.44 82 GLY A O 1
ATOM 669 N N . VAL A 1 83 ? -11.796 2.339 15.671 1.00 89.69 83 VAL A N 1
ATOM 670 C CA . VAL A 1 83 ? -11.532 1.741 14.365 1.00 89.69 83 VAL A CA 1
ATOM 671 C C . VAL A 1 83 ? -10.873 0.380 14.550 1.00 89.69 83 VAL A C 1
ATOM 673 O O . VAL A 1 83 ? -9.847 0.264 15.225 1.00 89.69 83 VAL A O 1
ATOM 676 N N . ILE A 1 84 ? -11.388 -0.648 13.883 1.00 92.50 84 ILE A N 1
ATOM 677 C CA . ILE A 1 84 ? -10.709 -1.938 13.755 1.00 92.50 84 ILE A CA 1
ATOM 678 C C . ILE A 1 84 ? -9.950 -1.940 12.433 1.00 92.50 84 ILE A C 1
ATOM 680 O O . ILE A 1 84 ? -10.537 -2.003 11.361 1.00 92.50 84 ILE A O 1
ATOM 684 N N . VAL A 1 85 ? -8.620 -1.907 12.493 1.00 94.69 85 VAL A N 1
ATOM 685 C CA . VAL A 1 85 ? -7.765 -2.070 11.308 1.00 94.69 85 VAL A CA 1
ATOM 686 C C . VAL A 1 85 ? -7.432 -3.548 11.118 1.00 94.69 85 VAL A C 1
ATOM 688 O O . VAL A 1 85 ? -6.844 -4.174 12.009 1.00 94.69 85 VAL A O 1
ATOM 691 N N . HIS A 1 86 ? -7.775 -4.108 9.958 1.00 95.69 86 HIS A N 1
ATOM 692 C CA . HIS A 1 86 ? -7.497 -5.505 9.611 1.00 95.69 86 HIS A CA 1
ATOM 693 C C . HIS A 1 86 ? -6.091 -5.697 9.048 1.00 95.69 86 HIS A C 1
ATOM 695 O O . HIS A 1 86 ? -5.457 -6.719 9.305 1.00 95.69 86 HIS A O 1
ATOM 701 N N . GLY A 1 87 ? -5.581 -4.722 8.299 1.00 95.88 87 GLY A N 1
ATOM 702 C CA . GLY A 1 87 ? -4.276 -4.829 7.664 1.00 95.88 87 GLY A CA 1
ATOM 703 C C . GLY A 1 87 ? -4.023 -3.758 6.617 1.00 95.88 87 GLY A C 1
ATOM 704 O O . GLY A 1 87 ? -4.827 -2.844 6.425 1.00 95.88 87 GLY A O 1
ATOM 705 N N . PHE A 1 88 ? -2.886 -3.885 5.941 1.00 96.88 88 PHE A N 1
ATOM 706 C CA . PHE A 1 88 ? -2.512 -3.002 4.850 1.00 96.88 88 PHE A CA 1
ATOM 707 C C . PHE A 1 88 ? -1.737 -3.716 3.748 1.00 96.88 88 PHE A C 1
ATOM 709 O O . PHE A 1 88 ? -1.076 -4.734 3.973 1.00 96.88 88 PHE A O 1
ATOM 716 N N . ILE A 1 89 ? -1.750 -3.090 2.574 1.00 96.25 89 ILE A N 1
ATOM 717 C CA . ILE A 1 89 ? -0.878 -3.399 1.447 1.00 96.25 89 ILE A CA 1
ATOM 718 C C . ILE A 1 89 ? -0.251 -2.099 0.941 1.00 96.25 89 ILE A C 1
ATOM 720 O O . ILE A 1 89 ? -0.943 -1.106 0.724 1.00 96.25 89 ILE A O 1
ATOM 724 N N . LYS A 1 90 ? 1.064 -2.106 0.718 1.00 94.69 90 LYS A N 1
ATOM 725 C CA . LYS A 1 90 ? 1.792 -1.027 0.045 1.00 94.69 90 LYS A CA 1
ATOM 726 C C . LYS A 1 90 ? 2.137 -1.443 -1.378 1.00 94.69 90 LYS A C 1
ATOM 728 O O . LYS A 1 90 ? 2.765 -2.483 -1.575 1.00 94.69 90 LYS A O 1
ATOM 733 N N . THR A 1 91 ? 1.820 -0.595 -2.349 1.00 93.06 91 THR A N 1
ATOM 734 C CA . THR A 1 91 ? 2.156 -0.807 -3.762 1.00 93.06 91 THR A CA 1
ATOM 735 C C . THR A 1 91 ? 2.949 0.358 -4.337 1.00 93.06 91 THR A C 1
ATOM 737 O O . THR A 1 91 ? 2.957 1.451 -3.775 1.00 93.06 91 THR A O 1
ATOM 740 N N . SER A 1 92 ? 3.604 0.140 -5.476 1.00 90.69 92 SER A N 1
ATOM 741 C CA . SER A 1 92 ? 4.272 1.186 -6.262 1.00 90.69 92 SER A CA 1
ATOM 742 C C . SER A 1 92 ? 4.518 0.713 -7.695 1.00 90.69 92 SER A C 1
ATOM 744 O O . SER A 1 92 ? 4.773 -0.473 -7.884 1.00 90.69 92 SER A O 1
ATOM 746 N N . LYS A 1 93 ? 4.498 1.613 -8.689 1.00 88.06 93 LYS A N 1
ATOM 747 C CA . LYS A 1 93 ? 5.000 1.292 -10.036 1.00 88.06 93 LYS A CA 1
ATOM 748 C C . LYS A 1 93 ? 6.525 1.346 -10.061 1.00 88.06 93 LYS A C 1
ATOM 750 O O . LYS A 1 93 ? 7.111 2.364 -9.688 1.00 88.06 93 LYS A O 1
ATOM 755 N N . LYS A 1 94 ? 7.176 0.259 -10.487 1.00 86.12 94 LYS A N 1
ATOM 756 C CA . LYS A 1 94 ? 8.643 0.157 -10.503 1.00 86.12 94 LYS A CA 1
ATOM 757 C C . LYS A 1 94 ? 9.169 -0.144 -11.891 1.00 86.12 94 LYS A C 1
ATOM 759 O O . LYS A 1 94 ? 8.801 -1.140 -12.490 1.00 86.12 94 LYS A O 1
ATOM 764 N N . LYS A 1 95 ? 10.141 0.647 -12.344 1.00 87.62 95 LYS A N 1
ATOM 765 C CA . LYS A 1 95 ? 10.910 0.321 -13.543 1.00 87.62 95 LYS A CA 1
ATOM 766 C C . LYS A 1 95 ? 11.836 -0.859 -13.254 1.00 87.62 95 LYS A C 1
ATOM 768 O O . LYS A 1 95 ? 12.841 -0.690 -12.561 1.00 87.62 95 LYS A O 1
ATOM 773 N N . LEU A 1 96 ? 11.499 -2.030 -13.780 1.00 85.19 96 LEU A N 1
ATOM 774 C CA . LEU A 1 96 ? 12.229 -3.275 -13.569 1.00 85.19 96 LEU A CA 1
ATOM 775 C C . LEU A 1 96 ? 12.953 -3.697 -14.847 1.00 85.19 96 LEU A C 1
ATOM 777 O O . LEU A 1 96 ? 12.432 -3.542 -15.948 1.00 85.19 96 LEU A O 1
ATOM 781 N N . TYR A 1 97 ? 14.164 -4.224 -14.680 1.00 86.56 97 TYR A N 1
ATOM 782 C CA . TYR A 1 97 ? 14.980 -4.798 -15.747 1.00 86.56 97 TYR A CA 1
ATOM 783 C C . TYR A 1 97 ? 14.901 -6.313 -15.592 1.00 86.56 97 TYR A C 1
ATOM 785 O O . TYR A 1 97 ? 15.465 -6.879 -14.658 1.00 86.56 97 TYR A O 1
ATOM 793 N N . LEU A 1 98 ? 14.129 -6.951 -16.461 1.00 84.12 98 LEU A N 1
ATOM 794 C CA . LEU A 1 98 ? 13.735 -8.348 -16.343 1.00 84.12 98 LEU A CA 1
ATOM 795 C C . LEU A 1 98 ? 14.358 -9.175 -17.464 1.00 84.12 98 LEU A C 1
ATOM 797 O O . LEU A 1 98 ? 14.881 -8.643 -18.443 1.00 84.12 98 LEU A O 1
ATOM 801 N N . ARG A 1 99 ? 14.307 -10.497 -17.310 1.00 84.31 99 ARG A N 1
ATOM 802 C CA . ARG A 1 99 ? 14.661 -11.459 -18.354 1.00 84.31 99 ARG A CA 1
ATOM 803 C C . ARG A 1 99 ? 13.461 -12.345 -18.625 1.00 84.31 99 ARG A C 1
ATOM 805 O O . ARG A 1 99 ? 12.781 -12.755 -17.685 1.00 84.31 99 ARG A O 1
ATOM 812 N N . ASP A 1 100 ? 13.167 -12.589 -19.896 1.00 83.50 100 ASP A N 1
ATOM 813 C CA . ASP A 1 100 ? 12.095 -13.506 -20.275 1.00 83.50 100 ASP A CA 1
ATOM 814 C C . ASP A 1 100 ? 12.523 -14.963 -20.023 1.00 83.50 100 ASP A C 1
ATOM 816 O O . ASP A 1 100 ? 13.650 -15.248 -19.606 1.00 83.50 100 ASP A O 1
ATOM 820 N N . LYS A 1 101 ? 11.630 -15.913 -20.308 1.00 86.00 101 LYS A N 1
ATOM 821 C CA . LYS A 1 101 ? 11.917 -17.352 -20.189 1.00 86.00 101 LYS A CA 1
ATOM 822 C C . LYS A 1 101 ? 13.087 -17.844 -21.057 1.00 86.00 101 LYS A C 1
ATOM 824 O O . LYS A 1 101 ? 13.615 -18.917 -20.796 1.00 86.00 101 LYS A O 1
ATOM 829 N N . ASN A 1 102 ? 13.487 -17.076 -22.072 1.00 85.88 102 ASN A N 1
ATOM 830 C CA . ASN A 1 102 ? 14.625 -17.360 -22.946 1.00 85.88 102 ASN A CA 1
ATOM 831 C C . ASN A 1 102 ? 15.897 -16.605 -22.503 1.00 85.88 102 ASN A C 1
ATOM 833 O O . ASN A 1 102 ? 16.917 -16.651 -23.190 1.00 85.88 102 ASN A O 1
ATOM 837 N N . GLY A 1 103 ? 15.847 -15.879 -21.380 1.00 81.88 103 GLY A N 1
ATOM 838 C CA . GLY A 1 103 ? 16.945 -15.063 -20.867 1.00 81.88 103 GLY A CA 1
ATOM 839 C C . GLY A 1 103 ? 17.118 -13.709 -21.566 1.00 81.88 103 GLY A C 1
ATOM 840 O O . GLY A 1 103 ? 18.072 -12.988 -21.241 1.00 81.88 103 GLY A O 1
ATOM 841 N N . LEU A 1 104 ? 16.230 -13.341 -22.498 1.00 84.44 104 LEU A N 1
ATOM 842 C CA . LEU A 1 104 ? 16.285 -12.073 -23.224 1.00 84.44 104 LEU A CA 1
ATOM 843 C C . LEU A 1 104 ? 15.877 -10.913 -22.305 1.00 84.44 104 LEU A C 1
ATOM 845 O O . LEU A 1 104 ? 14.846 -10.998 -21.637 1.00 84.44 104 LEU A O 1
ATOM 849 N N . PRO A 1 105 ? 16.670 -9.828 -22.254 1.00 85.06 105 PRO A N 1
ATOM 850 C CA . PRO A 1 105 ? 16.382 -8.700 -21.385 1.00 85.06 105 PRO A CA 1
ATOM 851 C C . PRO A 1 105 ? 15.201 -7.872 -21.905 1.00 85.06 105 PRO A C 1
ATOM 853 O O . PRO A 1 105 ? 15.115 -7.590 -23.102 1.00 85.06 105 PRO A O 1
ATOM 856 N N . TYR A 1 106 ? 14.349 -7.417 -20.989 1.00 83.81 106 TYR A N 1
ATOM 857 C CA . TYR A 1 106 ? 13.260 -6.475 -21.242 1.00 83.81 106 TYR A CA 1
ATOM 858 C C . TYR A 1 106 ? 13.056 -5.520 -20.056 1.00 83.81 106 TYR A C 1
ATOM 860 O O . TYR A 1 106 ? 13.593 -5.740 -18.969 1.00 83.81 106 TYR A O 1
ATOM 868 N N . ILE A 1 107 ? 12.352 -4.408 -20.279 1.00 84.44 107 ILE A N 1
ATOM 869 C CA . ILE A 1 107 ? 12.059 -3.411 -19.240 1.00 84.44 107 ILE A CA 1
ATOM 870 C C . ILE A 1 107 ? 10.550 -3.297 -19.095 1.00 84.44 107 ILE A C 1
ATOM 872 O O . ILE A 1 107 ? 9.866 -3.064 -20.084 1.00 84.44 107 ILE A O 1
ATOM 876 N N . GLU A 1 108 ? 10.071 -3.369 -17.860 1.00 84.62 108 GLU A N 1
ATOM 877 C CA . GLU A 1 108 ? 8.664 -3.178 -17.501 1.00 84.62 108 GLU A CA 1
ATOM 878 C C . GLU A 1 108 ? 8.513 -2.067 -16.465 1.00 84.62 108 GLU A C 1
ATOM 880 O O . GLU A 1 108 ? 9.471 -1.716 -15.766 1.00 84.62 108 GLU A O 1
ATOM 885 N N . ASN A 1 109 ? 7.299 -1.531 -16.336 1.00 84.94 109 ASN A N 1
ATOM 886 C CA . ASN A 1 109 ? 6.932 -0.630 -15.240 1.00 84.94 109 ASN A CA 1
ATOM 887 C C . ASN A 1 109 ? 5.627 -1.074 -14.550 1.00 84.94 109 ASN A C 1
ATOM 889 O O . ASN A 1 109 ? 4.638 -0.330 -14.590 1.00 84.94 109 ASN A O 1
ATOM 893 N N . PRO A 1 110 ? 5.596 -2.275 -13.940 1.00 85.38 110 PRO A N 1
ATOM 894 C CA . PRO A 1 110 ? 4.376 -2.836 -13.389 1.00 85.38 110 PRO A CA 1
ATOM 895 C C . PRO A 1 110 ? 4.102 -2.288 -11.990 1.00 85.38 110 PRO A C 1
ATOM 897 O O . PRO A 1 110 ? 4.988 -1.739 -11.323 1.00 85.38 110 PRO A O 1
ATOM 900 N N . VAL A 1 111 ? 2.865 -2.466 -11.523 1.00 85.81 111 VAL A N 1
ATOM 901 C CA . VAL A 1 111 ? 2.533 -2.302 -10.105 1.00 85.81 111 VAL A CA 1
ATOM 902 C C . VAL A 1 111 ? 3.178 -3.443 -9.325 1.00 85.81 111 VAL A C 1
ATOM 904 O O . VAL A 1 111 ? 2.961 -4.612 -9.610 1.00 85.81 111 VAL A O 1
ATOM 907 N N . CYS A 1 112 ? 3.963 -3.101 -8.312 1.00 86.75 112 CYS A N 1
ATOM 908 C CA . CYS A 1 112 ? 4.614 -4.052 -7.425 1.00 86.75 112 CYS A CA 1
ATOM 909 C C . CYS A 1 112 ? 3.982 -3.992 -6.038 1.00 86.75 112 CYS A C 1
ATOM 911 O O . CYS A 1 112 ? 3.849 -2.910 -5.458 1.00 86.75 112 CYS A O 1
ATOM 913 N N . PHE A 1 113 ? 3.675 -5.157 -5.470 1.00 91.31 113 PHE A N 1
ATOM 914 C CA . PHE A 1 113 ? 3.380 -5.307 -4.048 1.00 91.31 113 PHE A CA 1
ATOM 915 C C . PHE A 1 113 ? 4.690 -5.212 -3.256 1.00 91.31 113 PHE A C 1
ATOM 917 O O . PHE A 1 113 ? 5.563 -6.069 -3.363 1.00 91.31 113 PHE A O 1
ATOM 924 N N . MET A 1 114 ? 4.852 -4.138 -2.488 1.00 91.31 114 MET A N 1
ATOM 925 C CA . MET A 1 114 ? 6.118 -3.786 -1.834 1.00 91.31 114 MET A CA 1
ATOM 926 C C . MET A 1 114 ? 6.180 -4.228 -0.371 1.00 91.31 114 MET A C 1
ATOM 928 O O . MET A 1 114 ? 7.254 -4.526 0.143 1.00 91.31 114 MET A O 1
ATOM 932 N N . ASP A 1 115 ? 5.051 -4.186 0.332 1.00 94.81 115 ASP A N 1
ATOM 933 C CA . ASP A 1 115 ? 4.943 -4.588 1.733 1.00 94.81 115 ASP A CA 1
ATOM 934 C C . ASP A 1 115 ? 3.477 -4.887 2.066 1.00 94.81 115 ASP A C 1
ATOM 936 O O . ASP A 1 115 ? 2.577 -4.354 1.420 1.00 94.81 115 ASP A O 1
ATOM 940 N N . HIS A 1 116 ? 3.233 -5.729 3.061 1.00 95.31 116 HIS A N 1
ATOM 941 C CA . HIS A 1 116 ? 1.884 -6.078 3.507 1.00 95.31 116 HIS A CA 1
ATOM 942 C C . HIS A 1 116 ? 1.902 -6.640 4.927 1.00 95.31 116 HIS A C 1
ATOM 944 O O . HIS A 1 116 ? 2.899 -7.233 5.358 1.00 95.31 116 HIS A O 1
ATOM 950 N N . PHE A 1 117 ? 0.785 -6.500 5.630 1.00 96.38 117 PHE A N 1
ATOM 951 C CA . PHE A 1 117 ? 0.547 -7.145 6.917 1.00 96.38 117 PHE A CA 1
ATOM 952 C C . PHE A 1 117 ? -0.950 -7.210 7.198 1.00 96.38 117 PHE A C 1
ATOM 954 O O . PHE A 1 117 ? -1.648 -6.215 7.019 1.00 96.38 117 PHE A O 1
ATOM 961 N N . PHE A 1 118 ? -1.408 -8.353 7.705 1.00 96.25 118 PHE A N 1
ATOM 962 C CA . PHE A 1 118 ? -2.778 -8.550 8.166 1.00 96.25 118 PHE A CA 1
ATOM 963 C C . PHE A 1 118 ? -2.761 -9.091 9.590 1.00 96.25 118 PHE A C 1
ATOM 965 O O . PHE A 1 118 ? -2.029 -10.032 9.910 1.00 96.25 118 PHE A O 1
ATOM 972 N N . VAL A 1 119 ? -3.560 -8.464 10.450 1.00 93.19 119 VAL A N 1
ATOM 973 C CA . VAL A 1 119 ? -3.698 -8.819 11.861 1.00 93.19 119 VAL A CA 1
ATOM 974 C C . VAL A 1 119 ? -4.188 -10.260 11.951 1.00 93.19 119 VAL A C 1
ATOM 976 O O . VAL A 1 119 ? -5.125 -10.643 11.253 1.00 93.19 119 VAL A O 1
ATOM 979 N N . ASN A 1 120 ? -3.525 -11.061 12.788 1.00 91.00 120 ASN A N 1
ATOM 980 C CA . ASN A 1 120 ? -3.786 -12.495 12.957 1.00 91.00 120 ASN A CA 1
ATOM 981 C C . ASN A 1 120 ? -3.729 -13.307 11.649 1.00 91.00 120 ASN A C 1
ATOM 983 O O . ASN A 1 120 ? -4.277 -14.401 11.586 1.00 91.00 120 ASN A O 1
ATOM 987 N N . GLY A 1 121 ? -3.091 -12.778 10.598 1.00 86.44 121 GLY A N 1
ATOM 988 C CA . GLY A 1 121 ? -3.052 -13.433 9.295 1.00 86.44 121 GLY A CA 1
ATOM 989 C C . GLY A 1 121 ? -4.427 -13.574 8.639 1.00 86.44 121 GLY A C 1
ATOM 990 O O . GLY A 1 121 ? -4.653 -14.571 7.965 1.00 86.44 121 GLY A O 1
ATOM 991 N N . ASN A 1 122 ? -5.343 -12.616 8.838 1.00 91.75 122 ASN A N 1
ATOM 992 C CA . ASN A 1 122 ? -6.685 -12.647 8.248 1.00 91.75 122 ASN A CA 1
ATOM 993 C C . ASN A 1 122 ? -6.627 -12.672 6.704 1.00 91.75 122 ASN A C 1
ATOM 995 O O . ASN A 1 122 ? -6.486 -11.634 6.054 1.00 91.75 122 ASN A O 1
ATOM 999 N N . GLN A 1 123 ? -6.705 -13.879 6.133 1.00 91.06 123 GLN A N 1
ATOM 1000 C CA . GLN A 1 123 ? -6.578 -14.120 4.694 1.00 91.06 123 GLN A CA 1
ATOM 1001 C C . GLN A 1 123 ? -7.776 -13.589 3.908 1.00 91.06 123 GLN A C 1
ATOM 1003 O O . GLN A 1 123 ? -7.589 -13.094 2.804 1.00 91.06 123 GLN A O 1
ATOM 1008 N N . GLU A 1 124 ? -8.978 -13.632 4.482 1.00 94.25 124 GLU A N 1
ATOM 1009 C CA . GLU A 1 124 ? -10.195 -13.126 3.842 1.00 94.25 124 GLU A CA 1
ATOM 1010 C C . GLU A 1 124 ? -10.068 -11.628 3.544 1.00 94.25 124 GLU A C 1
ATOM 1012 O O . GLU A 1 124 ? -10.193 -11.205 2.395 1.00 94.25 124 GLU A O 1
ATOM 1017 N N . LYS A 1 125 ? -9.681 -10.835 4.551 1.00 94.50 125 LYS A N 1
ATOM 1018 C CA . LYS A 1 125 ? -9.427 -9.397 4.375 1.00 94.50 125 LYS A CA 1
ATOM 1019 C C . LYS A 1 125 ? -8.237 -9.110 3.464 1.00 94.50 125 LYS A C 1
ATOM 1021 O O . LYS A 1 125 ? -8.204 -8.066 2.813 1.00 94.50 125 LYS A O 1
ATOM 1026 N N . ALA A 1 126 ? -7.261 -10.016 3.400 1.00 93.75 126 ALA A N 1
ATOM 1027 C CA . ALA A 1 126 ? -6.148 -9.890 2.469 1.00 93.75 126 ALA A CA 1
ATOM 1028 C C . ALA A 1 126 ? -6.587 -10.057 1.015 1.00 93.75 126 ALA A C 1
ATOM 1030 O O . ALA A 1 126 ? -6.226 -9.229 0.181 1.00 93.75 126 ALA A O 1
ATOM 1031 N N . ILE A 1 127 ? -7.387 -11.083 0.733 1.00 92.38 127 ILE A N 1
ATOM 1032 C CA . ILE A 1 127 ? -7.942 -11.344 -0.597 1.00 92.38 127 ILE A CA 1
ATOM 1033 C C . ILE A 1 127 ? -8.864 -10.195 -1.011 1.00 92.38 127 ILE A C 1
ATOM 1035 O O . ILE A 1 127 ? -8.666 -9.639 -2.084 1.00 92.38 127 ILE A O 1
ATOM 1039 N N . GLU A 1 128 ? -9.765 -9.750 -0.128 1.00 94.25 128 GLU A N 1
ATOM 1040 C CA . GLU A 1 128 ? -10.650 -8.599 -0.374 1.00 94.25 128 GLU A CA 1
ATOM 1041 C C . GLU A 1 128 ? -9.852 -7.347 -0.786 1.00 94.25 128 GLU A C 1
ATOM 1043 O O . GLU A 1 128 ? -10.183 -6.665 -1.760 1.00 94.25 128 GLU A O 1
ATOM 1048 N N . LEU A 1 129 ? -8.757 -7.055 -0.073 1.00 93.88 129 LEU A N 1
ATOM 1049 C CA . LEU A 1 129 ? -7.916 -5.900 -0.373 1.00 93.88 129 LEU A CA 1
ATOM 1050 C C . LEU A 1 129 ? -7.148 -6.064 -1.691 1.00 93.88 129 LEU A C 1
ATOM 1052 O O . LEU A 1 129 ? -6.970 -5.083 -2.413 1.00 93.88 129 LEU A O 1
ATOM 1056 N N . ILE A 1 130 ? -6.692 -7.278 -2.008 1.00 92.50 130 ILE A N 1
ATOM 1057 C CA . ILE A 1 130 ? -6.027 -7.591 -3.278 1.00 92.50 130 ILE A CA 1
ATOM 1058 C C . ILE A 1 130 ? -7.012 -7.425 -4.436 1.00 92.50 130 ILE A C 1
ATOM 1060 O O . ILE A 1 130 ? -6.698 -6.699 -5.376 1.00 92.50 130 ILE A O 1
ATOM 1064 N N . ASP A 1 131 ? -8.209 -7.998 -4.345 1.00 91.75 131 ASP A N 1
ATOM 1065 C CA . ASP A 1 131 ? -9.251 -7.874 -5.368 1.00 91.75 131 ASP A CA 1
ATOM 1066 C C . ASP A 1 131 ? -9.629 -6.410 -5.602 1.00 91.75 131 ASP A C 1
ATOM 1068 O O . ASP A 1 131 ? -9.715 -5.956 -6.744 1.00 91.75 131 ASP A O 1
ATOM 1072 N N . PHE A 1 132 ? -9.760 -5.628 -4.528 1.00 91.06 132 PHE A N 1
ATOM 1073 C CA . PHE A 1 132 ? -9.999 -4.191 -4.628 1.00 91.06 132 PHE A CA 1
ATOM 1074 C C . PHE A 1 132 ? -8.871 -3.449 -5.364 1.00 91.06 132 PHE A C 1
ATOM 1076 O O . PHE A 1 132 ? -9.135 -2.518 -6.132 1.00 91.06 132 PHE A O 1
ATOM 1083 N N . ILE A 1 133 ? -7.609 -3.827 -5.132 1.00 90.25 133 ILE A N 1
ATOM 1084 C CA . ILE A 1 133 ? -6.457 -3.248 -5.839 1.00 90.25 133 ILE A CA 1
ATOM 1085 C C . ILE A 1 133 ? -6.511 -3.626 -7.324 1.00 90.25 133 ILE A C 1
ATOM 1087 O O . ILE A 1 133 ? -6.384 -2.741 -8.170 1.00 90.25 133 ILE A O 1
ATOM 1091 N N . LEU A 1 134 ? -6.755 -4.904 -7.625 1.00 85.81 134 LEU A N 1
ATOM 1092 C CA . LEU A 1 134 ? -6.812 -5.465 -8.977 1.00 85.81 134 LEU A CA 1
ATOM 1093 C C . LEU A 1 134 ? -7.910 -4.846 -9.840 1.00 85.81 134 LEU A C 1
ATOM 1095 O O . LEU A 1 134 ? -7.681 -4.519 -10.996 1.00 85.81 134 LEU A O 1
ATOM 1099 N N . GLN A 1 135 ? -9.100 -4.643 -9.278 1.00 84.88 135 GLN A N 1
ATOM 1100 C CA . GLN A 1 135 ? -10.224 -4.038 -9.999 1.00 84.88 135 GLN A CA 1
ATOM 1101 C C . GLN A 1 135 ? -9.972 -2.570 -10.377 1.00 84.88 135 GLN A C 1
ATOM 1103 O O . GLN A 1 135 ? -10.644 -2.026 -11.253 1.00 84.88 135 GLN A O 1
ATOM 1108 N N . ARG A 1 136 ? -9.041 -1.897 -9.688 1.00 76.69 136 ARG A N 1
ATOM 1109 C CA . ARG A 1 136 ? -8.734 -0.470 -9.878 1.00 76.69 136 ARG A CA 1
ATOM 1110 C C . ARG A 1 136 ? -7.436 -0.241 -10.634 1.00 76.69 136 ARG A C 1
ATOM 1112 O O . ARG A 1 136 ? -7.202 0.880 -11.091 1.00 76.69 136 ARG A O 1
ATOM 1119 N N . SER A 1 137 ? -6.576 -1.249 -10.740 1.00 67.50 137 SER A N 1
ATOM 1120 C CA . SER A 1 137 ? -5.468 -1.208 -11.677 1.00 67.50 137 SER A CA 1
ATOM 1121 C C . SER A 1 137 ? -6.007 -1.447 -13.084 1.00 67.50 137 SER A C 1
ATOM 1123 O O . SER A 1 137 ? -6.787 -2.357 -13.327 1.00 67.50 137 SER A O 1
ATOM 1125 N N . THR A 1 138 ? -5.568 -0.629 -14.039 1.00 57.75 138 THR A N 1
ATOM 1126 C CA . THR A 1 138 ? -5.680 -0.961 -15.472 1.00 57.75 138 THR A CA 1
ATOM 1127 C C . THR A 1 138 ? -4.889 -2.217 -15.828 1.00 57.75 138 THR A C 1
ATOM 1129 O O . THR A 1 138 ? -5.070 -2.782 -16.899 1.00 57.75 138 THR A O 1
ATOM 1132 N N . ASP A 1 139 ? -3.984 -2.594 -14.930 1.00 51.25 139 ASP A N 1
ATOM 1133 C CA . ASP A 1 139 ? -3.095 -3.732 -15.021 1.00 51.25 139 ASP A CA 1
ATOM 1134 C C . ASP A 1 139 ? -3.905 -4.985 -14.636 1.00 51.25 139 ASP A C 1
ATOM 1136 O O . ASP A 1 139 ? -4.500 -5.037 -13.553 1.00 51.25 139 ASP A O 1
ATOM 1140 N N . GLN A 1 140 ? -3.979 -5.970 -15.534 1.00 50.00 1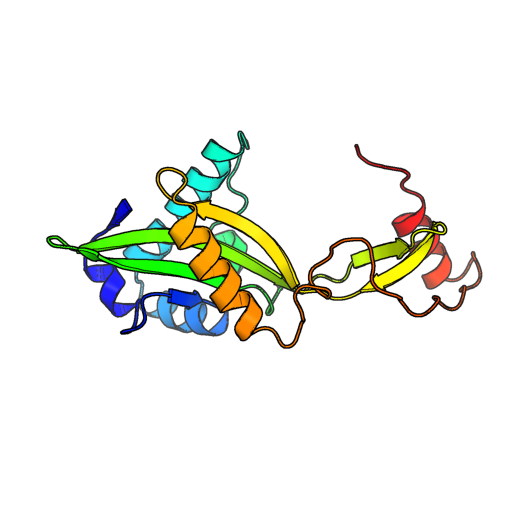40 GLN A N 1
ATOM 1141 C CA . GLN A 1 140 ? -4.606 -7.263 -15.250 1.00 50.00 140 GLN A CA 1
ATOM 1142 C C . GLN A 1 140 ? -3.780 -8.039 -14.208 1.00 50.00 140 GLN A C 1
ATOM 1144 O O . GLN A 1 140 ? -2.604 -7.759 -13.991 1.00 50.00 140 GLN A O 1
ATOM 1149 N N . VAL A 1 141 ? -4.351 -9.081 -13.589 1.00 51.81 141 VAL A N 1
ATOM 1150 C CA . VAL A 1 141 ? -3.595 -10.015 -12.718 1.00 51.81 141 VAL A CA 1
ATOM 1151 C C . VAL A 1 141 ? -2.373 -10.598 -13.440 1.00 51.81 141 VAL A C 1
ATOM 1153 O O . VAL A 1 141 ? -1.374 -10.912 -12.804 1.00 51.81 141 VAL A O 1
ATOM 1156 N N . SER A 1 142 ? -2.433 -10.708 -14.771 1.00 45.44 142 SER A N 1
ATOM 1157 C CA . SER A 1 142 ? -1.298 -11.096 -15.608 1.00 45.44 142 SER A CA 1
ATOM 1158 C C . SER A 1 142 ? -0.168 -10.069 -15.637 1.00 45.44 142 SER A C 1
ATOM 1160 O O . SER A 1 142 ? 0.970 -10.473 -15.834 1.00 45.44 142 SER A O 1
ATOM 1162 N N . ASP A 1 143 ? -0.478 -8.782 -15.451 1.00 50.62 143 ASP A N 1
ATOM 1163 C CA . ASP A 1 143 ? 0.443 -7.634 -15.520 1.00 50.62 143 ASP A CA 1
ATOM 1164 C C . ASP A 1 143 ? 1.110 -7.338 -14.171 1.00 50.62 143 ASP A C 1
ATOM 1166 O O . ASP A 1 143 ? 2.160 -6.693 -14.083 1.00 50.62 143 ASP A O 1
ATOM 1170 N N . LEU A 1 144 ? 0.531 -7.875 -13.099 1.00 55.91 144 LEU A N 1
ATOM 1171 C CA . LEU A 1 144 ? 1.256 -8.155 -11.874 1.00 55.91 144 LEU A CA 1
ATOM 1172 C C . LEU A 1 144 ? 2.248 -9.264 -12.162 1.00 55.91 144 LEU A C 1
ATOM 1174 O O . LEU A 1 144 ? 1.852 -10.340 -12.591 1.00 55.91 144 LEU A O 1
ATOM 1178 N N . ILE A 1 145 ? 3.537 -9.000 -11.950 1.00 52.34 145 ILE A N 1
ATOM 1179 C CA . ILE A 1 145 ? 4.601 -9.929 -12.336 1.00 52.34 145 ILE A CA 1
ATOM 1180 C C . ILE A 1 145 ? 4.346 -11.335 -11.762 1.00 52.34 145 ILE A C 1
ATOM 1182 O O . ILE A 1 145 ? 4.698 -11.647 -10.626 1.00 52.34 145 ILE A O 1
ATOM 1186 N N . HIS A 1 146 ? 3.815 -12.192 -12.632 1.00 46.47 146 HIS A N 1
ATOM 1187 C CA . HIS A 1 146 ? 3.789 -13.643 -12.579 1.00 46.47 146 HIS A CA 1
ATOM 1188 C C . HIS A 1 146 ? 4.261 -14.139 -13.952 1.00 46.47 146 HIS A C 1
ATOM 1190 O O . HIS A 1 146 ? 3.493 -14.164 -14.904 1.00 46.47 146 HIS A O 1
ATOM 1196 N N . SER A 1 147 ? 5.562 -14.443 -14.040 1.00 39.94 147 SER A N 1
ATOM 1197 C CA . SER A 1 147 ? 6.314 -15.296 -14.992 1.00 39.94 147 SER A CA 1
ATOM 1198 C C . SER A 1 147 ? 5.942 -15.433 -16.491 1.00 39.94 147 SER A C 1
ATOM 1200 O O . SER A 1 147 ? 6.647 -16.178 -17.172 1.00 39.94 147 SER A O 1
ATOM 1202 N N . ASN A 1 148 ? 4.931 -14.768 -17.067 1.00 41.16 148 ASN A N 1
ATOM 1203 C CA . ASN A 1 148 ? 4.428 -15.150 -18.396 1.00 41.16 148 ASN A CA 1
ATOM 1204 C C . ASN A 1 148 ? 3.892 -14.023 -19.305 1.00 41.16 148 ASN A C 1
ATOM 1206 O O . ASN A 1 148 ? 3.044 -14.281 -20.159 1.00 41.16 148 ASN A O 1
ATOM 1210 N N . ILE A 1 149 ? 4.419 -12.800 -19.204 1.00 48.97 149 ILE A N 1
ATOM 1211 C CA . ILE A 1 149 ? 4.104 -11.723 -20.162 1.00 48.97 149 ILE A CA 1
ATOM 1212 C C . ILE A 1 149 ? 5.138 -11.694 -21.296 1.00 48.97 149 ILE A C 1
ATOM 1214 O O . ILE A 1 149 ? 6.344 -11.815 -21.070 1.00 48.97 149 ILE A O 1
ATOM 1218 N N . ARG A 1 150 ? 4.658 -11.541 -22.538 1.00 46.38 150 ARG A N 1
ATOM 1219 C CA . ARG A 1 150 ? 5.485 -11.262 -23.721 1.00 46.38 150 ARG A CA 1
ATOM 1220 C C . ARG A 1 150 ? 5.909 -9.796 -23.695 1.00 46.38 150 ARG A C 1
ATOM 1222 O O . ARG A 1 150 ? 5.073 -8.929 -23.915 1.00 46.38 150 ARG A O 1
ATOM 1229 N N . ALA A 1 151 ? 7.190 -9.544 -23.471 1.00 52.94 151 ALA A N 1
ATOM 1230 C CA . ALA A 1 151 ? 7.758 -8.209 -23.566 1.00 52.94 151 ALA A CA 1
ATOM 1231 C C . ALA A 1 151 ? 8.425 -7.964 -24.924 1.00 52.94 151 ALA A C 1
ATOM 1233 O O . ALA A 1 151 ? 8.950 -8.891 -25.548 1.00 52.94 151 ALA A O 1
ATOM 1234 N N . ASP A 1 152 ? 8.438 -6.703 -25.356 1.00 48.16 152 ASP A N 1
ATOM 1235 C CA . ASP A 1 152 ? 9.132 -6.292 -26.571 1.00 48.16 152 ASP A CA 1
ATOM 1236 C C . ASP A 1 152 ? 10.658 -6.447 -26.416 1.00 48.16 152 ASP A C 1
ATOM 1238 O O . ASP A 1 152 ? 11.234 -6.011 -25.409 1.00 48.16 152 ASP A O 1
ATOM 1242 N N . PRO A 1 153 ? 11.358 -7.029 -27.408 1.00 50.22 153 PRO A N 1
ATOM 1243 C CA . PRO A 1 153 ? 12.808 -7.157 -27.367 1.00 50.22 153 PRO A CA 1
ATOM 1244 C C . PRO A 1 153 ? 13.493 -5.786 -27.276 1.00 50.22 153 PRO A C 1
ATOM 1246 O O . PRO A 1 153 ? 13.299 -4.918 -28.132 1.00 50.22 153 PRO A O 1
ATOM 1249 N N . ILE A 1 154 ? 14.373 -5.597 -26.288 1.00 58.56 154 ILE A N 1
ATOM 1250 C CA . ILE A 1 154 ? 15.221 -4.398 -26.227 1.00 58.56 154 ILE A CA 1
ATOM 1251 C C . ILE A 1 154 ? 16.149 -4.379 -27.451 1.00 58.56 154 ILE A C 1
ATOM 1253 O O . ILE A 1 154 ? 16.927 -5.312 -27.674 1.00 58.56 154 ILE A O 1
ATOM 1257 N N . LYS A 1 155 ? 16.143 -3.272 -28.210 1.00 56.97 155 LYS A N 1
ATOM 1258 C CA . LYS A 1 155 ? 17.180 -2.988 -29.216 1.00 56.97 155 LYS A CA 1
ATOM 1259 C C . LYS A 1 155 ? 18.546 -2.944 -28.527 1.00 56.97 155 LYS A C 1
ATOM 1261 O O . LYS A 1 155 ? 18.803 -2.064 -27.705 1.00 56.97 155 LYS A O 1
ATOM 1266 N N . ARG A 1 156 ? 19.419 -3.901 -28.857 1.00 56.31 156 ARG A N 1
ATOM 1267 C CA . ARG A 1 156 ? 20.778 -3.997 -28.305 1.00 56.31 156 ARG A CA 1
ATOM 1268 C C . ARG A 1 156 ? 21.553 -2.715 -28.626 1.00 56.31 156 ARG A C 1
ATOM 1270 O O . ARG A 1 156 ? 21.865 -2.453 -29.783 1.00 56.31 156 ARG A O 1
ATOM 1277 N N . ALA A 1 157 ? 21.849 -1.918 -27.602 1.00 60.25 157 ALA A N 1
ATOM 1278 C CA . ALA A 1 157 ? 22.804 -0.823 -27.715 1.00 60.25 157 ALA A CA 1
ATOM 1279 C C . ALA A 1 157 ? 24.227 -1.403 -27.768 1.00 60.25 157 ALA A C 1
ATOM 1281 O O . ALA A 1 157 ? 24.504 -2.407 -27.109 1.00 60.25 157 ALA A O 1
ATOM 1282 N N . GLY A 1 158 ? 25.123 -0.783 -28.540 1.00 61.66 158 GLY A N 1
ATOM 1283 C CA . GLY A 1 158 ? 26.526 -1.202 -28.596 1.00 61.66 158 GLY A CA 1
ATOM 1284 C C . GLY A 1 158 ? 27.171 -1.182 -27.199 1.00 61.66 158 GLY A C 1
ATOM 1285 O O . GLY A 1 158 ? 26.839 -0.293 -26.405 1.00 61.66 158 GLY A O 1
ATOM 1286 N N . PRO A 1 159 ? 28.073 -2.129 -26.884 1.00 63.94 159 PRO A N 1
ATOM 1287 C CA . PRO A 1 159 ? 28.597 -2.349 -25.530 1.00 63.94 159 PRO A CA 1
ATOM 1288 C C . PRO A 1 159 ? 29.280 -1.111 -24.928 1.00 63.94 159 PRO A C 1
ATOM 1290 O O . PRO A 1 159 ? 29.174 -0.875 -23.725 1.00 63.94 159 PRO A O 1
ATOM 1293 N N . ASP A 1 160 ? 29.884 -0.265 -25.765 1.00 72.25 160 ASP A N 1
ATOM 1294 C CA . ASP A 1 160 ? 30.625 0.923 -25.324 1.00 72.25 160 ASP A CA 1
ATOM 1295 C C . ASP A 1 160 ? 29.771 2.179 -25.148 1.00 72.25 160 ASP A C 1
ATOM 1297 O O . ASP A 1 160 ? 30.257 3.193 -24.633 1.00 72.25 160 ASP A O 1
ATOM 1301 N N . THR A 1 161 ? 28.493 2.121 -25.530 1.00 75.94 161 THR A N 1
ATOM 1302 C CA . THR A 1 161 ? 27.563 3.235 -25.326 1.00 75.94 161 THR A CA 1
ATOM 1303 C C . THR A 1 161 ? 27.214 3.376 -23.839 1.00 75.94 161 THR A C 1
ATOM 1305 O O . THR A 1 161 ? 27.187 2.375 -23.118 1.00 75.94 161 THR A O 1
ATOM 1308 N N . PRO A 1 162 ? 26.874 4.584 -23.347 1.00 71.25 162 PRO A N 1
ATOM 1309 C CA . PRO A 1 162 ? 26.388 4.760 -21.974 1.00 71.25 162 PRO A CA 1
ATOM 1310 C C . PRO A 1 162 ? 25.220 3.820 -21.633 1.00 71.25 162 PRO A C 1
ATOM 1312 O O . PRO A 1 162 ? 25.148 3.272 -20.534 1.00 71.25 162 PRO A O 1
ATOM 1315 N N . GLN A 1 163 ? 24.348 3.574 -22.615 1.00 66.12 163 GLN A N 1
ATOM 1316 C CA . GLN A 1 163 ? 23.228 2.647 -22.508 1.00 66.12 163 GLN A CA 1
ATOM 1317 C C . GLN A 1 163 ? 23.694 1.180 -22.442 1.00 66.12 163 GLN A C 1
ATOM 1319 O O . GLN A 1 163 ? 23.202 0.427 -21.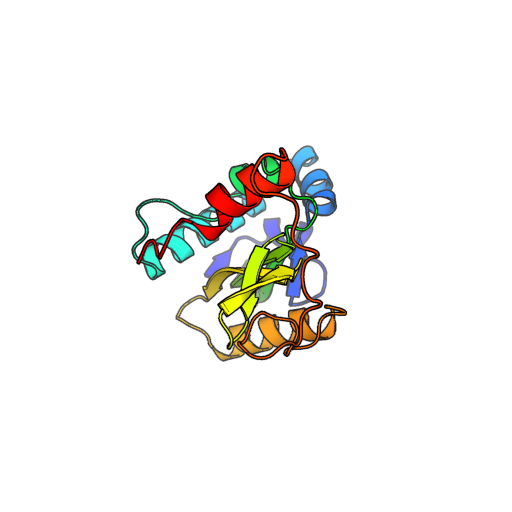606 1.00 66.12 163 GLN A O 1
ATOM 1324 N N . GLY A 1 164 ? 24.673 0.790 -23.264 1.00 69.81 164 GLY A N 1
ATOM 1325 C CA . GLY A 1 164 ? 25.298 -0.536 -23.253 1.00 69.81 164 GLY A CA 1
ATOM 1326 C C . GLY A 1 164 ? 25.991 -0.851 -21.929 1.00 69.81 164 GLY A C 1
ATOM 1327 O O . GLY A 1 164 ? 25.722 -1.890 -21.335 1.00 69.81 164 GLY A O 1
ATOM 1328 N N . ARG A 1 165 ? 26.783 0.083 -21.388 1.00 73.75 165 ARG A N 1
ATOM 1329 C CA . ARG A 1 165 ? 27.436 -0.079 -20.074 1.00 73.75 165 ARG A CA 1
ATOM 1330 C C . ARG A 1 165 ? 26.427 -0.198 -18.936 1.00 73.75 165 ARG A C 1
ATOM 1332 O O . ARG A 1 165 ? 26.611 -1.017 -18.038 1.00 73.75 165 ARG A O 1
ATOM 1339 N N . LYS A 1 166 ? 25.347 0.590 -18.982 1.00 70.06 166 LYS A N 1
ATOM 1340 C CA . LYS A 1 166 ? 24.248 0.487 -18.017 1.00 70.06 166 LYS A CA 1
ATOM 1341 C C . LYS A 1 166 ? 23.569 -0.878 -18.100 1.00 70.06 166 LYS A C 1
ATOM 1343 O O . LYS A 1 166 ? 23.355 -1.493 -17.065 1.00 70.06 166 LYS A O 1
ATOM 1348 N N . PHE A 1 167 ? 23.300 -1.381 -19.304 1.00 66.88 167 PHE A N 1
ATOM 1349 C CA . PHE A 1 167 ? 22.762 -2.728 -19.483 1.00 66.88 167 PHE A CA 1
ATOM 1350 C C . PHE A 1 167 ? 23.712 -3.804 -18.956 1.00 66.88 167 PHE A C 1
ATOM 1352 O O . PHE A 1 167 ? 23.267 -4.677 -18.224 1.00 66.88 167 PHE A O 1
ATOM 1359 N N . THR A 1 168 ? 25.011 -3.727 -19.243 1.00 70.19 168 THR A N 1
ATOM 1360 C CA . THR A 1 168 ? 25.992 -4.685 -18.714 1.00 70.19 168 THR A CA 1
ATOM 1361 C C . THR A 1 168 ? 26.036 -4.672 -17.189 1.00 70.19 168 THR A C 1
ATOM 1363 O O . THR A 1 168 ? 26.096 -5.732 -16.578 1.00 70.19 168 THR A O 1
ATOM 1366 N N . ARG A 1 169 ? 25.955 -3.499 -16.555 1.00 72.38 169 ARG A N 1
ATOM 1367 C CA . ARG A 1 169 ? 25.894 -3.393 -15.093 1.00 72.38 169 ARG A CA 1
ATOM 1368 C C . ARG A 1 169 ? 24.587 -3.959 -14.537 1.00 72.38 169 ARG A C 1
ATOM 1370 O O . ARG A 1 169 ? 24.610 -4.811 -13.659 1.00 72.38 169 ARG A O 1
ATOM 1377 N N . ASP A 1 170 ? 23.457 -3.498 -15.063 1.00 68.38 170 ASP A N 1
ATOM 1378 C CA . ASP A 1 170 ? 22.134 -3.805 -14.517 1.00 68.38 170 ASP A CA 1
ATOM 1379 C C . ASP A 1 170 ? 21.727 -5.275 -14.804 1.00 68.38 170 ASP A C 1
ATOM 1381 O O . ASP A 1 170 ? 21.011 -5.875 -14.009 1.00 68.38 170 ASP A O 1
ATOM 1385 N N . PHE A 1 171 ? 22.231 -5.893 -15.885 1.00 65.44 171 PHE A N 1
ATOM 1386 C CA . PHE A 1 171 ? 21.966 -7.295 -16.257 1.00 65.44 171 PHE A CA 1
ATOM 1387 C C . PHE A 1 171 ? 23.129 -8.272 -16.000 1.00 65.44 171 PHE A C 1
ATOM 1389 O O . PHE A 1 171 ? 22.942 -9.481 -16.173 1.00 65.44 171 PHE A O 1
ATOM 1396 N N . GLY A 1 172 ? 24.321 -7.778 -15.652 1.00 60.25 172 GLY A N 1
ATOM 1397 C CA . GLY A 1 172 ? 25.527 -8.581 -15.406 1.00 60.25 172 GLY A CA 1
ATOM 1398 C C . GLY A 1 172 ? 25.652 -9.102 -13.976 1.00 60.25 172 GLY A C 1
ATOM 1399 O O . GLY A 1 172 ? 26.438 -10.014 -13.730 1.00 60.25 172 GLY A O 1
ATOM 1400 N N . HIS A 1 173 ? 24.852 -8.586 -13.039 1.00 52.84 173 HIS A N 1
ATOM 1401 C CA . HIS A 1 173 ? 24.681 -9.217 -11.736 1.00 52.84 173 HIS A CA 1
ATOM 1402 C C . HIS A 1 173 ? 23.872 -10.508 -11.913 1.00 52.84 173 HIS A C 1
ATOM 1404 O O . HIS A 1 173 ? 22.641 -10.503 -11.910 1.00 52.84 173 HIS A O 1
ATOM 1410 N N . GLN A 1 174 ? 24.574 -11.626 -12.106 1.00 48.00 174 GLN A N 1
ATOM 1411 C CA . GLN A 1 174 ? 24.007 -12.946 -11.867 1.00 48.00 174 GLN A CA 1
ATOM 1412 C C . GLN A 1 174 ? 23.659 -13.018 -10.379 1.00 48.00 174 GLN A C 1
ATOM 1414 O O . GLN A 1 174 ? 24.554 -13.082 -9.549 1.00 48.00 174 GLN A O 1
ATOM 1419 N N . SER A 1 175 ? 22.364 -12.948 -10.074 1.00 40.66 175 SER A N 1
ATOM 1420 C CA . SER A 1 175 ? 21.754 -13.470 -8.849 1.00 40.66 175 SER A CA 1
ATOM 1421 C C . SER A 1 175 ? 22.402 -13.028 -7.527 1.00 40.66 175 SER A C 1
ATOM 1423 O O . SER A 1 175 ? 23.347 -13.643 -7.051 1.00 40.66 175 SER A O 1
ATOM 1425 N N . ILE A 1 176 ? 21.818 -12.029 -6.856 1.00 36.09 176 ILE A N 1
ATOM 1426 C CA . ILE A 1 176 ? 21.931 -11.946 -5.392 1.00 36.09 176 ILE A CA 1
ATOM 1427 C C . ILE A 1 176 ? 20.792 -12.805 -4.831 1.00 36.09 176 ILE A C 1
ATOM 1429 O O . ILE A 1 176 ? 19.714 -12.291 -4.537 1.00 36.09 176 ILE A O 1
ATOM 1433 N N . TRP A 1 177 ? 21.016 -14.116 -4.787 1.00 36.50 177 TRP A N 1
ATOM 1434 C CA . TRP A 1 177 ? 20.257 -15.057 -3.966 1.00 36.50 177 TRP A CA 1
ATOM 1435 C C . TRP A 1 177 ? 21.251 -15.794 -3.081 1.00 36.50 177 TRP A C 1
ATOM 1437 O O . TRP A 1 177 ? 22.256 -16.286 -3.642 1.00 36.50 177 TRP A O 1
#